Protein AF-A0A0F9U970-F1 (afdb_monomer)

Structure (mmCIF, N/CA/C/O backbone):
data_AF-A0A0F9U970-F1
#
_entry.id   AF-A0A0F9U970-F1
#
loop_
_atom_site.group_PDB
_atom_site.id
_atom_site.type_symbol
_atom_site.label_atom_id
_atom_site.label_alt_id
_atom_site.label_comp_id
_atom_site.label_asym_id
_atom_site.label_entity_id
_atom_site.label_seq_id
_atom_site.pdbx_PDB_ins_code
_atom_site.Cartn_x
_atom_site.Cartn_y
_atom_site.Cartn_z
_atom_site.occupancy
_atom_site.B_iso_or_equiv
_atom_site.auth_seq_id
_atom_site.auth_comp_id
_atom_site.auth_asym_id
_atom_site.auth_atom_id
_atom_site.pdbx_PDB_model_num
ATOM 1 N N . MET A 1 1 ? 3.834 -22.107 9.899 1.00 37.78 1 MET A N 1
ATOM 2 C CA . MET A 1 1 ? 3.841 -22.147 8.421 1.00 37.78 1 MET A CA 1
ATOM 3 C C . MET A 1 1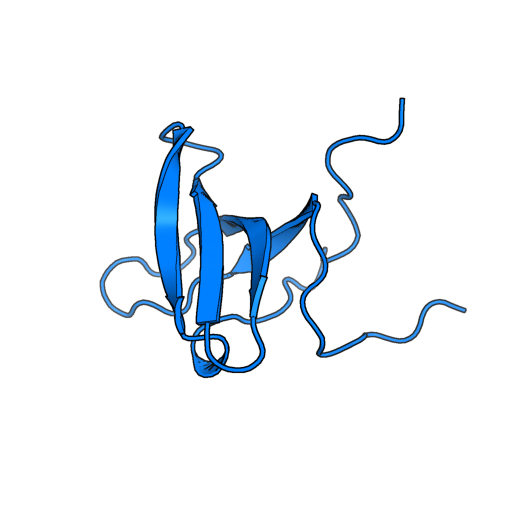 ? 2.867 -21.072 7.959 1.00 37.78 1 MET A C 1
ATOM 5 O O . MET A 1 1 ? 1.674 -21.246 8.161 1.00 37.78 1 MET A O 1
ATOM 9 N N . VAL A 1 2 ? 3.351 -19.910 7.514 1.00 39.38 2 VAL A N 1
ATOM 10 C CA . VAL A 1 2 ? 2.474 -18.796 7.108 1.00 39.38 2 VAL A CA 1
ATOM 11 C C . VAL A 1 2 ? 2.210 -18.950 5.617 1.00 39.38 2 VAL A C 1
ATOM 13 O O . VAL A 1 2 ? 3.134 -18.900 4.809 1.00 39.38 2 VAL A O 1
ATOM 16 N N . THR A 1 3 ? 0.962 -19.236 5.266 1.00 39.78 3 THR A N 1
ATOM 17 C CA . THR A 1 3 ? 0.507 -19.322 3.880 1.00 39.78 3 THR A CA 1
ATOM 18 C C . THR A 1 3 ? 0.656 -17.956 3.226 1.00 39.78 3 THR A C 1
ATOM 20 O O . THR A 1 3 ? 0.164 -16.978 3.778 1.00 39.78 3 THR A O 1
ATOM 23 N N . ASN A 1 4 ? 1.309 -17.904 2.062 1.00 47.16 4 ASN A N 1
ATOM 24 C CA . ASN A 1 4 ? 1.288 -16.764 1.144 1.00 47.16 4 ASN A CA 1
ATOM 25 C C . ASN A 1 4 ? -0.179 -16.414 0.855 1.00 47.16 4 ASN A C 1
ATOM 27 O O . ASN A 1 4 ? -0.824 -17.038 0.012 1.00 47.16 4 ASN A O 1
ATOM 31 N N . THR A 1 5 ? -0.761 -15.500 1.622 1.00 54.03 5 THR A N 1
ATOM 32 C CA . THR A 1 5 ? -2.128 -15.063 1.397 1.00 54.03 5 THR A CA 1
ATOM 33 C C . THR A 1 5 ? -2.086 -14.013 0.300 1.00 54.03 5 THR A C 1
ATOM 35 O O . THR A 1 5 ? -1.655 -12.887 0.515 1.00 54.03 5 THR A O 1
ATOM 38 N N . ASP A 1 6 ? -2.640 -14.337 -0.872 1.00 65.62 6 ASP A N 1
ATOM 39 C CA . ASP A 1 6 ? -2.983 -13.373 -1.939 1.00 65.62 6 ASP A CA 1
ATOM 40 C C . ASP A 1 6 ? -4.041 -12.330 -1.489 1.00 65.62 6 ASP A C 1
ATOM 42 O O . ASP A 1 6 ? -4.711 -11.663 -2.289 1.00 65.62 6 ASP A O 1
ATOM 46 N N . ARG A 1 7 ? -4.260 -12.205 -0.178 1.00 79.44 7 ARG A N 1
ATOM 47 C CA . ARG A 1 7 ? -5.210 -11.305 0.450 1.00 79.44 7 ARG A CA 1
ATOM 48 C C . ARG A 1 7 ? -4.422 -10.198 1.149 1.00 79.44 7 ARG A C 1
ATOM 50 O O . ARG A 1 7 ? -3.713 -10.501 2.099 1.00 79.44 7 ARG A O 1
ATOM 57 N N . PRO A 1 8 ? -4.541 -8.944 0.685 1.00 83.06 8 PRO A N 1
ATOM 58 C CA . PRO A 1 8 ? -3.943 -7.814 1.373 1.00 83.06 8 PRO A CA 1
ATOM 59 C C . PRO A 1 8 ? -4.495 -7.667 2.788 1.00 83.06 8 PRO A C 1
ATOM 61 O O . PRO A 1 8 ? -5.706 -7.766 2.988 1.00 83.06 8 PRO A O 1
ATOM 64 N N . GLU A 1 9 ? -3.610 -7.367 3.732 1.00 87.62 9 GLU A N 1
ATOM 65 C CA . GLU A 1 9 ? -3.933 -7.037 5.119 1.00 87.62 9 GLU A CA 1
ATOM 66 C C . GLU A 1 9 ? -3.344 -5.672 5.492 1.00 87.62 9 GLU A C 1
ATOM 68 O O . GLU A 1 9 ? -2.330 -5.236 4.940 1.00 87.62 9 GLU A O 1
ATOM 73 N N . VAL A 1 10 ? -3.991 -4.983 6.434 1.00 89.44 10 VAL A N 1
ATOM 74 C CA . VAL A 1 10 ? -3.528 -3.684 6.943 1.00 89.44 10 VAL A CA 1
ATOM 75 C C . VAL A 1 10 ? -2.143 -3.834 7.582 1.00 89.44 10 VAL A C 1
ATOM 77 O O . VAL A 1 10 ? -1.892 -4.783 8.319 1.00 89.44 10 VAL A O 1
ATOM 80 N N . GLY A 1 11 ? -1.242 -2.896 7.289 1.00 86.38 11 GLY A N 1
ATOM 81 C CA . GLY A 1 11 ? 0.147 -2.882 7.755 1.00 86.38 11 GLY A CA 1
ATOM 82 C C . GLY A 1 11 ? 1.138 -3.622 6.851 1.00 86.38 11 GLY A C 1
ATOM 83 O O . GLY A 1 11 ? 2.344 -3.518 7.065 1.00 86.38 11 GLY A O 1
ATOM 84 N N . GLN A 1 12 ? 0.671 -4.338 5.822 1.00 86.25 12 GLN A N 1
ATOM 85 C CA . GLN A 1 12 ? 1.555 -5.046 4.890 1.00 86.25 12 GLN A CA 1
ATOM 86 C C . GLN A 1 12 ? 2.117 -4.129 3.800 1.00 86.25 12 GLN A C 1
ATOM 88 O O . GLN A 1 12 ? 1.427 -3.233 3.308 1.00 86.25 12 GLN A O 1
ATOM 93 N N . ILE A 1 13 ? 3.339 -4.427 3.344 1.00 87.06 13 ILE A N 1
ATOM 94 C CA . ILE A 1 13 ? 3.955 -3.789 2.174 1.00 87.06 13 ILE A CA 1
ATOM 95 C C . ILE A 1 13 ? 3.645 -4.576 0.896 1.00 87.06 13 ILE A C 1
ATOM 97 O O . ILE A 1 13 ? 3.991 -5.751 0.756 1.00 87.06 13 ILE A O 1
ATOM 101 N N . TRP A 1 14 ? 3.066 -3.888 -0.083 1.00 87.31 14 TRP A N 1
ATOM 102 C CA . TRP A 1 14 ? 2.715 -4.436 -1.390 1.00 87.31 14 TRP A CA 1
ATOM 103 C C . TRP A 1 14 ? 3.354 -3.637 -2.526 1.00 87.31 14 TRP A C 1
ATOM 105 O O . TRP A 1 14 ? 3.673 -2.455 -2.387 1.00 87.31 14 TRP A O 1
ATOM 115 N N . ALA A 1 15 ? 3.551 -4.299 -3.666 1.00 87.19 15 ALA A N 1
ATOM 116 C CA . ALA A 1 15 ? 3.967 -3.643 -4.896 1.00 87.19 15 ALA A CA 1
ATOM 117 C C . ALA A 1 15 ? 2.743 -3.094 -5.632 1.00 87.19 15 ALA A C 1
ATOM 119 O O . ALA A 1 15 ? 1.763 -3.810 -5.860 1.00 87.19 15 ALA A O 1
ATOM 120 N N . ASP A 1 16 ? 2.834 -1.833 -6.035 1.00 87.12 16 ASP A N 1
ATOM 121 C CA . ASP A 1 16 ? 1.886 -1.184 -6.924 1.00 87.12 16 ASP A CA 1
ATOM 122 C C . ASP A 1 16 ? 2.296 -1.425 -8.388 1.00 87.12 16 ASP A C 1
ATOM 124 O O . ASP A 1 16 ? 3.350 -0.967 -8.828 1.00 87.12 16 ASP A O 1
ATOM 128 N N . LEU A 1 17 ? 1.468 -2.139 -9.160 1.00 84.00 17 LEU A N 1
ATOM 129 C CA . LEU A 1 17 ? 1.718 -2.432 -10.578 1.00 84.00 17 LEU A CA 1
ATOM 130 C C . LEU A 1 17 ? 1.290 -1.302 -11.533 1.00 84.00 17 LEU A C 1
ATOM 132 O O . LEU A 1 17 ? 0.874 -1.566 -12.667 1.00 84.00 17 LEU A O 1
ATOM 136 N N . ASP A 1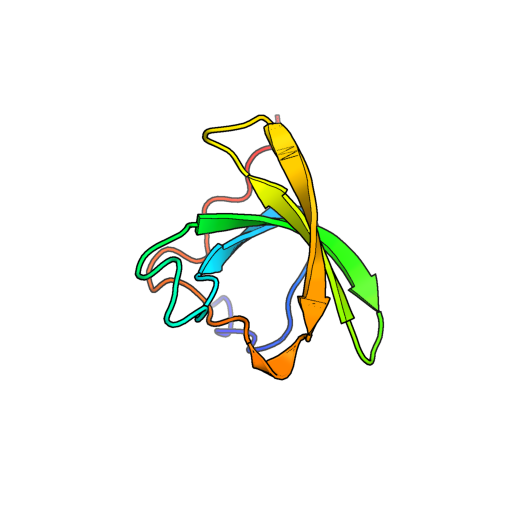 18 ? 1.363 -0.037 -11.117 1.00 84.19 18 ASP A N 1
ATOM 137 C CA . ASP A 1 18 ? 1.218 1.054 -12.082 1.00 84.19 18 ASP A CA 1
ATOM 138 C C . ASP A 1 18 ? 2.333 0.980 -13.122 1.00 84.19 18 ASP A C 1
ATOM 140 O O . ASP A 1 18 ? 3.516 1.053 -12.787 1.00 84.19 18 ASP A O 1
ATOM 144 N N . LYS A 1 19 ? 1.971 0.955 -14.403 1.00 80.12 19 LYS A N 1
ATOM 145 C CA . LYS A 1 19 ? 2.955 1.076 -15.485 1.00 80.12 19 LYS A CA 1
ATOM 146 C C . LYS A 1 19 ? 3.701 2.413 -15.433 1.00 80.12 19 LYS A C 1
ATOM 148 O O . LYS A 1 19 ? 4.817 2.502 -15.926 1.00 80.12 19 LYS A O 1
ATOM 153 N N . ARG A 1 20 ? 3.097 3.450 -14.841 1.00 82.06 20 ARG A N 1
ATOM 154 C CA . ARG A 1 20 ? 3.717 4.772 -14.660 1.00 82.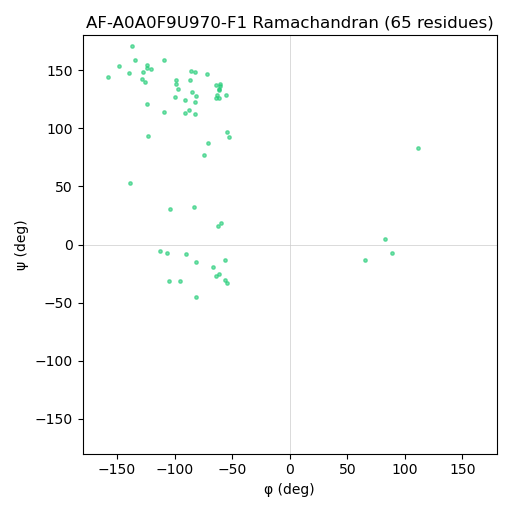06 20 ARG A CA 1
ATOM 155 C C . A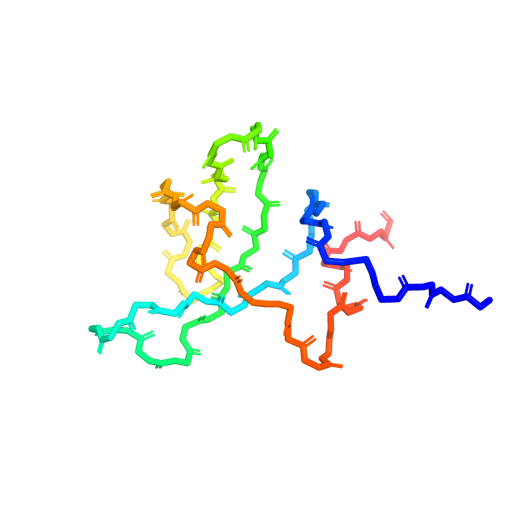RG A 1 20 ? 4.644 4.842 -13.447 1.00 82.06 20 ARG A C 1
ATOM 157 O O . ARG A 1 20 ? 5.393 5.803 -13.324 1.00 82.06 20 ARG A O 1
ATOM 164 N N . MET A 1 21 ? 4.566 3.872 -12.536 1.00 74.44 21 MET A N 1
ATOM 165 C CA . MET A 1 21 ? 5.301 3.861 -11.267 1.00 74.44 21 MET A CA 1
ATOM 166 C C . MET A 1 21 ? 5.844 2.460 -10.973 1.00 74.44 21 MET A C 1
ATOM 168 O O . MET A 1 21 ? 5.605 1.892 -9.907 1.00 74.44 21 MET A O 1
ATOM 172 N N . VAL A 1 22 ? 6.565 1.899 -11.946 1.00 73.62 22 VAL A N 1
ATOM 173 C CA . VAL A 1 22 ? 7.152 0.558 -11.851 1.00 73.62 22 VAL A CA 1
ATO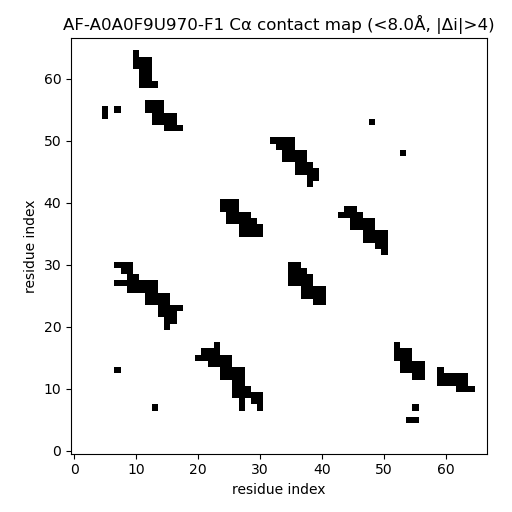M 174 C C . VAL A 1 22 ? 8.027 0.453 -10.599 1.00 73.62 22 VAL A C 1
ATOM 176 O O . VAL A 1 22 ? 8.899 1.286 -10.367 1.00 73.62 22 VAL A O 1
ATOM 179 N N . GLY A 1 23 ? 7.787 -0.581 -9.789 1.00 75.50 23 GLY A N 1
ATOM 180 C CA . GLY A 1 23 ? 8.574 -0.860 -8.584 1.00 75.50 23 GLY A CA 1
ATOM 181 C C . GLY A 1 23 ? 8.166 -0.061 -7.343 1.00 75.50 23 GLY A C 1
ATOM 182 O O . GLY A 1 23 ? 8.813 -0.190 -6.303 1.00 75.50 23 GLY A O 1
ATOM 183 N N . ARG A 1 24 ? 7.089 0.735 -7.405 1.00 83.94 24 ARG A N 1
ATOM 184 C CA . ARG A 1 24 ? 6.576 1.453 -6.233 1.00 83.94 24 ARG A CA 1
ATOM 185 C C . ARG A 1 24 ? 6.081 0.467 -5.169 1.00 83.94 24 ARG A C 1
ATOM 187 O O . ARG A 1 24 ? 5.221 -0.371 -5.433 1.00 83.94 24 ARG A O 1
ATOM 194 N N . LYS A 1 25 ? 6.594 0.613 -3.945 1.00 87.69 25 LYS A N 1
ATOM 195 C CA . LYS A 1 25 ? 6.117 -0.094 -2.749 1.00 87.69 25 LYS A CA 1
ATOM 196 C C . LYS A 1 25 ? 5.185 0.801 -1.940 1.00 87.69 25 LYS A C 1
ATOM 198 O O . LYS A 1 25 ? 5.421 2.006 -1.826 1.00 87.69 25 LYS A O 1
ATOM 203 N N . VAL A 1 26 ? 4.131 0.215 -1.390 1.00 89.31 26 VAL A N 1
ATOM 204 C CA . VAL A 1 26 ? 3.102 0.915 -0.615 1.00 89.31 26 VAL A CA 1
ATOM 205 C C . VAL A 1 26 ? 2.697 0.085 0.598 1.00 89.31 26 VAL A C 1
ATOM 207 O O . VAL A 1 26 ? 2.718 -1.141 0.530 1.00 89.31 26 VAL A O 1
ATOM 210 N N . VAL A 1 27 ? 2.330 0.743 1.693 1.00 91.12 27 VAL A N 1
ATOM 211 C CA . VAL A 1 27 ? 1.801 0.098 2.903 1.00 91.12 27 VAL A CA 1
ATOM 212 C C . VAL A 1 27 ? 0.286 0.186 2.892 1.00 91.12 27 VAL A C 1
ATOM 214 O O . VAL A 1 27 ? -0.267 1.225 2.537 1.00 91.12 27 VAL A O 1
ATOM 217 N N . ILE A 1 28 ? -0.388 -0.892 3.273 1.00 90.94 28 ILE A N 1
ATOM 218 C CA . ILE A 1 28 ? -1.849 -0.955 3.303 1.00 90.94 28 ILE A CA 1
ATOM 219 C C . ILE A 1 28 ? -2.390 -0.323 4.584 1.00 90.94 28 ILE A C 1
ATOM 221 O O . ILE A 1 28 ? -2.094 -0.780 5.680 1.00 90.94 28 ILE A O 1
ATOM 225 N N . ASP A 1 29 ? -3.253 0.679 4.436 1.00 92.56 29 ASP A N 1
ATOM 226 C CA . ASP A 1 29 ? -3.956 1.329 5.549 1.00 92.56 29 ASP A CA 1
ATOM 227 C C . ASP A 1 29 ? -5.344 0.744 5.784 1.00 92.56 29 ASP A C 1
ATOM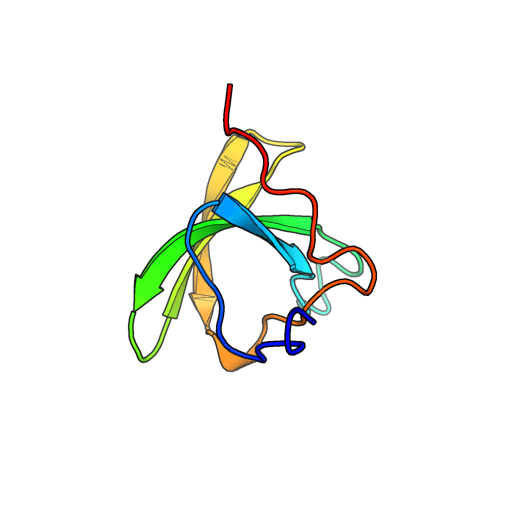 229 O O . ASP A 1 29 ? -5.879 0.798 6.888 1.00 92.56 29 ASP A O 1
ATOM 233 N N . TYR A 1 30 ? -5.981 0.285 4.709 1.00 92.38 30 TYR A N 1
ATOM 234 C CA . TYR A 1 30 ? -7.365 -0.165 4.720 1.00 92.38 30 TYR A CA 1
ATOM 235 C C . TYR A 1 30 ? -7.629 -1.101 3.545 1.00 92.38 30 TYR A C 1
ATOM 237 O O . TYR A 1 30 ? -7.110 -0.89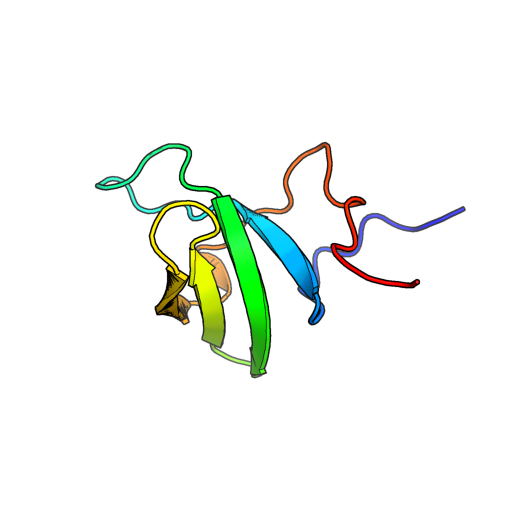2 2.443 1.00 92.38 30 TYR A O 1
ATOM 245 N N . VAL A 1 31 ? -8.475 -2.103 3.779 1.00 92.12 31 VAL A N 1
ATOM 246 C CA . VAL A 1 31 ? -8.841 -3.120 2.794 1.00 92.12 31 VAL A CA 1
ATOM 247 C C . VAL A 1 31 ? -10.356 -3.145 2.635 1.00 92.12 31 VAL A C 1
ATOM 249 O O . VAL A 1 31 ? -11.081 -3.409 3.589 1.00 92.12 31 VAL A O 1
ATOM 252 N N . ASP A 1 32 ? -10.806 -2.905 1.408 1.00 91.69 32 ASP A N 1
ATOM 253 C CA . ASP A 1 32 ? -12.175 -3.095 0.937 1.00 91.69 32 ASP A CA 1
ATOM 254 C C . ASP A 1 32 ? -12.213 -4.299 -0.034 1.00 91.69 32 ASP A C 1
ATOM 256 O O . ASP A 1 32 ? -11.175 -4.680 -0.601 1.00 91.69 32 ASP A O 1
ATOM 260 N N . PRO A 1 33 ? -13.373 -4.940 -0.273 1.00 86.69 33 PRO A N 1
ATOM 261 C CA . PRO A 1 33 ? -13.477 -5.990 -1.283 1.00 86.69 33 PRO A CA 1
ATOM 262 C C . PRO A 1 33 ? -13.002 -5.573 -2.686 1.00 86.69 33 PRO A C 1
ATOM 264 O O . PRO A 1 33 ? -12.440 -6.403 -3.409 1.00 86.69 33 PRO A O 1
ATOM 267 N N . HIS A 1 34 ? -13.178 -4.306 -3.068 1.00 85.81 34 HIS A N 1
ATOM 268 C CA . HIS A 1 34 ? -12.894 -3.802 -4.414 1.00 85.81 34 HIS A CA 1
ATOM 269 C C . HIS A 1 34 ? -11.605 -2.976 -4.508 1.00 85.81 34 HIS A C 1
ATOM 271 O O . HIS A 1 34 ? -10.923 -2.997 -5.544 1.00 85.81 34 HIS A O 1
ATOM 277 N N . TYR A 1 35 ? -11.240 -2.269 -3.441 1.00 90.81 35 TYR A N 1
ATOM 278 C CA . TYR A 1 35 ? -10.077 -1.384 -3.412 1.00 90.81 35 TYR A CA 1
ATOM 279 C C . TYR A 1 35 ? -9.274 -1.510 -2.118 1.00 90.81 35 TYR A C 1
ATOM 281 O O . TYR A 1 35 ? -9.666 -2.151 -1.152 1.00 90.81 35 TYR A O 1
ATOM 289 N N . VAL A 1 36 ? -8.108 -0.881 -2.105 1.00 92.69 36 VAL A N 1
ATOM 290 C CA . VAL A 1 36 ? -7.305 -0.686 -0.902 1.00 92.69 36 VAL A CA 1
ATOM 291 C C . VAL A 1 36 ? -6.965 0.788 -0.767 1.00 92.69 36 VAL A C 1
ATOM 293 O O . VAL A 1 36 ? -6.792 1.487 -1.771 1.00 92.69 36 VAL A O 1
ATOM 296 N N . ARG A 1 37 ? -6.838 1.263 0.469 1.00 94.25 37 ARG A N 1
ATOM 297 C CA . ARG A 1 37 ? -6.139 2.519 0.738 1.00 94.25 37 ARG A CA 1
ATOM 298 C C . ARG A 1 37 ? -4.724 2.180 1.152 1.00 94.25 37 ARG A C 1
ATOM 300 O O . ARG A 1 37 ? -4.517 1.292 1.977 1.00 94.25 37 ARG A O 1
ATOM 307 N N . VAL A 1 38 ? -3.771 2.894 0.583 1.00 93.00 38 VAL A N 1
ATOM 308 C CA . VAL A 1 38 ? -2.358 2.695 0.860 1.00 93.00 38 VAL A CA 1
ATOM 309 C C . VAL A 1 38 ? -1.674 4.027 1.092 1.00 93.00 38 VAL A C 1
ATOM 311 O O . VAL A 1 38 ? -2.133 5.047 0.573 1.00 93.00 38 VAL A O 1
ATOM 314 N N . HIS A 1 39 ? -0.532 4.014 1.765 1.00 92.75 39 HIS A N 1
ATOM 315 C CA . HIS A 1 39 ? 0.389 5.141 1.771 1.00 92.75 39 HIS A CA 1
ATOM 316 C C . HIS A 1 39 ? 1.759 4.749 1.224 1.00 92.75 39 HIS A C 1
ATOM 318 O O . HIS A 1 39 ? 2.198 3.599 1.272 1.00 92.75 39 HIS A O 1
ATOM 324 N N . SER A 1 40 ? 2.431 5.729 0.631 1.00 86.50 40 SER A N 1
ATOM 325 C CA . SER A 1 40 ? 3.809 5.586 0.169 1.00 86.50 40 SER A CA 1
ATOM 326 C C . SER A 1 40 ? 4.769 5.773 1.336 1.00 86.50 40 SER A C 1
ATOM 328 O O . SER A 1 40 ? 4.736 6.823 1.973 1.00 86.50 40 SER A O 1
ATOM 330 N N . LEU A 1 41 ? 5.681 4.823 1.546 1.00 79.94 41 LEU A N 1
ATOM 331 C CA . LEU A 1 41 ? 6.772 4.982 2.516 1.00 79.94 41 LEU A CA 1
ATOM 332 C C . LEU A 1 41 ? 7.737 6.115 2.135 1.00 79.94 41 LEU A C 1
ATOM 334 O O . LEU A 1 41 ? 8.355 6.715 3.001 1.00 79.94 41 LEU A O 1
ATOM 338 N N . ILE A 1 42 ? 7.854 6.421 0.839 1.00 83.12 42 ILE A N 1
ATOM 339 C CA . ILE A 1 42 ? 8.784 7.442 0.337 1.00 83.12 42 ILE A CA 1
ATOM 340 C C . ILE A 1 42 ? 8.184 8.840 0.485 1.00 83.12 42 ILE A C 1
ATOM 342 O O . ILE A 1 42 ? 8.859 9.776 0.894 1.00 83.12 42 ILE A O 1
ATOM 346 N N . SER A 1 43 ? 6.914 9.002 0.107 1.00 84.94 43 SER A N 1
ATOM 347 C CA . SER A 1 43 ? 6.288 10.326 0.013 1.00 84.94 43 SER A CA 1
ATOM 348 C C . SER A 1 43 ? 5.289 10.628 1.128 1.00 84.94 43 SER A C 1
ATOM 350 O O . SER A 1 43 ? 4.710 11.709 1.112 1.00 84.94 43 SER A O 1
ATOM 352 N N . GLY A 1 44 ? 4.954 9.665 1.992 1.00 85.69 44 GLY A N 1
ATOM 353 C CA . GLY A 1 44 ? 3.895 9.767 3.013 1.00 85.69 44 GLY A CA 1
ATOM 354 C C . GLY A 1 44 ? 2.466 9.908 2.464 1.00 85.69 44 GLY A C 1
ATOM 355 O O . GLY A 1 44 ? 1.492 9.750 3.186 1.00 85.69 44 GLY A O 1
ATOM 356 N N . ARG A 1 45 ? 2.311 10.204 1.169 1.00 88.56 45 ARG A N 1
ATOM 357 C CA . ARG A 1 45 ? 1.013 10.395 0.510 1.00 88.56 45 ARG A CA 1
ATOM 358 C C . ARG A 1 45 ? 0.173 9.123 0.509 1.00 88.56 45 ARG A C 1
ATOM 360 O O . ARG A 1 45 ? 0.667 8.056 0.129 1.00 88.56 45 ARG A O 1
ATOM 367 N N . HIS A 1 46 ? -1.110 9.298 0.802 1.00 92.69 46 HIS A N 1
ATOM 368 C CA . HIS A 1 46 ? -2.126 8.263 0.676 1.00 92.69 46 HIS A CA 1
ATOM 369 C C . HIS A 1 46 ? -2.695 8.210 -0.745 1.00 92.69 46 HIS A C 1
ATOM 371 O O . HIS A 1 46 ? -2.766 9.222 -1.445 1.00 92.69 46 HIS A O 1
ATOM 377 N N . ALA A 1 47 ? -3.109 7.023 -1.169 1.00 90.94 47 ALA A N 1
ATOM 378 C CA . ALA A 1 47 ? -3.796 6.789 -2.428 1.00 90.94 47 ALA A CA 1
ATOM 379 C C . ALA A 1 47 ? -4.784 5.625 -2.292 1.00 90.94 47 ALA A C 1
ATOM 381 O O . ALA A 1 47 ? -4.579 4.708 -1.497 1.00 90.94 47 ALA A O 1
ATOM 382 N N . THR A 1 48 ? -5.828 5.645 -3.116 1.00 93.00 48 THR A N 1
ATOM 383 C CA . THR A 1 48 ? -6.738 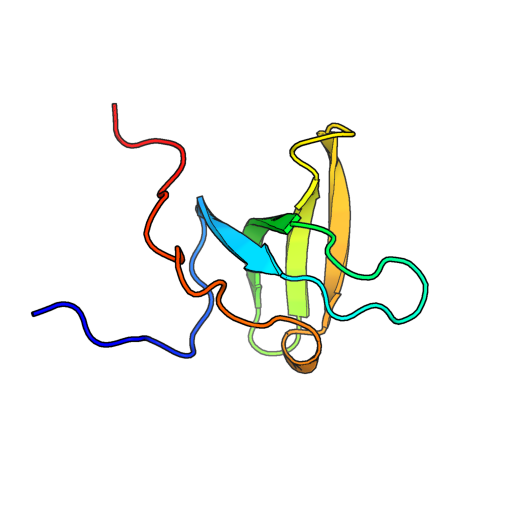4.510 -3.287 1.00 93.00 48 THR A CA 1
ATOM 384 C C . THR A 1 48 ? -6.362 3.766 -4.556 1.00 93.00 48 THR A C 1
ATOM 386 O O . THR A 1 48 ? -6.247 4.372 -5.622 1.00 93.00 48 THR A O 1
ATOM 389 N N . ILE A 1 49 ? -6.156 2.456 -4.451 1.00 89.88 49 ILE A N 1
ATOM 390 C CA . ILE A 1 49 ? -5.712 1.614 -5.564 1.00 89.88 49 ILE A CA 1
ATOM 391 C C . ILE A 1 49 ? -6.654 0.419 -5.686 1.00 89.88 49 ILE A C 1
ATOM 393 O O . ILE A 1 49 ? -7.111 -0.139 -4.689 1.00 89.88 49 ILE A O 1
ATOM 397 N N . SER A 1 50 ? -6.954 0.004 -6.918 1.00 89.12 50 SER A N 1
ATOM 398 C CA . SER A 1 50 ? -7.689 -1.241 -7.138 1.00 89.12 50 SER A CA 1
ATOM 399 C C . SER A 1 50 ? -6.893 -2.420 -6.593 1.00 89.12 50 SER A C 1
ATOM 401 O O . SER A 1 50 ? -5.712 -2.582 -6.906 1.00 89.12 50 SER A O 1
ATOM 403 N N . ARG A 1 51 ? -7.565 -3.310 -5.863 1.00 85.06 51 ARG A N 1
ATOM 404 C CA . ARG A 1 51 ? -6.937 -4.512 -5.311 1.00 85.06 51 ARG A CA 1
ATOM 405 C C . ARG A 1 51 ? -6.275 -5.388 -6.385 1.00 85.06 51 ARG A C 1
ATOM 407 O O . ARG A 1 51 ? -5.256 -6.014 -6.125 1.00 85.06 51 ARG A O 1
ATOM 414 N N . ARG A 1 52 ? -6.802 -5.383 -7.616 1.00 85.19 52 ARG A N 1
ATOM 415 C CA . ARG A 1 52 ? -6.248 -6.141 -8.758 1.00 85.19 52 ARG A CA 1
ATOM 416 C C . ARG A 1 52 ? -4.875 -5.646 -9.221 1.00 85.19 52 ARG A C 1
ATOM 418 O O . ARG A 1 52 ? -4.178 -6.370 -9.925 1.00 85.19 52 ARG A O 1
ATOM 425 N N . ARG A 1 53 ? -4.510 -4.413 -8.863 1.00 84.31 53 ARG A N 1
ATOM 426 C CA . ARG A 1 53 ? -3.242 -3.774 -9.231 1.00 84.31 53 ARG A CA 1
ATOM 427 C C . ARG A 1 53 ? -2.137 -4.025 -8.200 1.00 84.31 53 ARG A C 1
ATOM 429 O O . ARG A 1 53 ? -0.984 -3.705 -8.461 1.00 84.31 53 ARG A O 1
ATOM 436 N N . LEU A 1 54 ? -2.471 -4.619 -7.058 1.00 84.50 54 LEU A N 1
ATOM 437 C CA . LEU A 1 54 ? -1.496 -4.973 -6.041 1.00 84.50 54 LEU A CA 1
ATOM 438 C C . LEU A 1 54 ? -0.885 -6.357 -6.299 1.00 84.50 54 LEU A C 1
ATOM 440 O O . LEU A 1 54 ? -1.583 -7.304 -6.676 1.00 84.50 54 LEU A O 1
ATOM 444 N N . ARG A 1 55 ? 0.417 -6.491 -6.031 1.00 82.88 55 ARG A N 1
ATOM 445 C CA . ARG A 1 55 ? 1.090 -7.793 -5.912 1.00 82.88 55 ARG A CA 1
ATOM 446 C C . ARG A 1 55 ? 1.826 -7.919 -4.586 1.00 82.88 55 ARG A C 1
ATOM 448 O O . ARG A 1 55 ? 2.448 -6.939 -4.163 1.00 82.88 55 ARG A O 1
ATOM 455 N N . PRO A 1 56 ? 1.779 -9.100 -3.947 1.00 73.31 56 PRO A N 1
ATOM 456 C CA . PRO A 1 56 ? 2.609 -9.339 -2.784 1.00 73.31 56 PRO A CA 1
ATOM 457 C C . PRO A 1 56 ? 4.065 -9.218 -3.227 1.00 73.31 56 PRO A C 1
ATOM 459 O O . PRO A 1 56 ? 4.464 -9.736 -4.274 1.00 73.31 56 PRO A O 1
ATOM 462 N N . THR A 1 57 ? 4.862 -8.481 -2.463 1.00 69.06 57 THR A N 1
ATOM 463 C CA . THR A 1 57 ? 6.309 -8.520 -2.673 1.00 69.06 57 THR A CA 1
ATOM 464 C C . THR A 1 57 ? 6.812 -9.874 -2.165 1.00 69.06 57 THR A C 1
ATOM 466 O O . THR A 1 57 ? 6.263 -10.402 -1.203 1.00 69.06 57 THR A O 1
ATOM 469 N N . HIS A 1 58 ? 7.850 -10.467 -2.768 1.00 61.06 58 HIS A N 1
ATOM 470 C CA . HIS A 1 58 ? 8.463 -11.698 -2.225 1.00 61.06 58 HIS A CA 1
ATOM 471 C C . HIS A 1 58 ? 8.949 -11.539 -0.768 1.00 61.06 58 HIS A C 1
ATOM 473 O O . HIS A 1 58 ? 9.167 -12.532 -0.082 1.00 61.06 58 HIS A O 1
ATOM 479 N N . ASN A 1 59 ? 9.021 -10.297 -0.278 1.00 55.66 59 ASN A N 1
ATOM 480 C CA . ASN A 1 59 ? 9.330 -9.928 1.097 1.00 55.66 59 ASN A CA 1
ATOM 481 C C . ASN A 1 59 ? 8.074 -9.493 1.878 1.00 55.66 59 ASN A C 1
ATOM 483 O O . ASN A 1 59 ? 8.186 -8.634 2.747 1.00 55.66 59 ASN A O 1
ATOM 487 N N . GLY A 1 60 ? 6.887 -10.035 1.567 1.00 48.19 60 GLY A N 1
ATOM 488 C CA . GLY A 1 60 ? 5.567 -9.654 2.112 1.00 48.19 60 GLY A CA 1
ATOM 489 C C . GLY A 1 60 ? 5.378 -9.785 3.634 1.00 48.19 60 GLY A C 1
ATOM 490 O O . GLY A 1 60 ? 4.248 -9.819 4.109 1.00 48.19 60 GLY A O 1
ATOM 491 N N . PHE A 1 61 ? 6.472 -9.859 4.391 1.00 48.25 61 PHE A N 1
ATOM 492 C CA . PHE A 1 61 ? 6.554 -10.121 5.821 1.00 48.25 61 PHE A CA 1
ATOM 493 C C . PHE A 1 61 ? 7.043 -8.933 6.650 1.00 48.25 61 PHE A C 1
ATOM 495 O O . PHE A 1 61 ? 7.021 -9.029 7.874 1.00 48.25 61 PHE A O 1
ATOM 502 N N . GLU A 1 62 ? 7.464 -7.818 6.046 1.00 46.69 62 GLU A N 1
ATOM 503 C CA . GLU A 1 62 ? 7.698 -6.597 6.826 1.00 46.69 62 GLU A CA 1
ATOM 504 C C . GLU A 1 62 ? 6.343 -5.979 7.200 1.00 46.69 62 GLU A C 1
ATOM 506 O O . GLU A 1 62 ? 5.868 -5.021 6.594 1.00 46.69 62 GLU A O 1
ATOM 511 N N . LEU A 1 63 ? 5.693 -6.584 8.199 1.00 48.22 63 LEU A N 1
ATOM 512 C CA . LEU A 1 63 ? 4.762 -5.905 9.091 1.00 48.22 63 LEU A CA 1
ATOM 513 C C . LEU A 1 63 ? 5.525 -4.717 9.676 1.00 48.22 63 LEU A C 1
ATOM 515 O O . LEU A 1 63 ? 6.300 -4.865 10.622 1.00 48.22 63 LEU A O 1
ATOM 519 N N . VAL A 1 64 ? 5.342 -3.539 9.088 1.00 49.25 64 VAL A N 1
ATOM 520 C CA . VAL A 1 64 ? 5.861 -2.298 9.658 1.00 49.25 64 VAL A CA 1
ATOM 521 C C . VAL A 1 64 ? 5.011 -2.003 10.895 1.00 49.25 64 VAL A C 1
ATOM 523 O O . VAL A 1 64 ? 3.981 -1.345 10.808 1.00 49.25 64 VAL A O 1
ATOM 526 N N . GLY A 1 65 ? 5.411 -2.557 12.042 1.00 41.03 65 GLY A N 1
ATOM 527 C CA . GLY A 1 65 ? 4.851 -2.225 13.352 1.00 41.03 65 GLY A CA 1
ATOM 528 C C . GLY A 1 65 ? 4.028 -3.328 14.023 1.00 41.03 65 GLY A C 1
ATOM 529 O O . GLY A 1 65 ? 2.802 -3.282 14.055 1.00 41.03 65 GLY A O 1
ATOM 530 N N . LYS A 1 66 ? 4.716 -4.257 14.689 1.00 33.66 66 LYS A N 1
ATOM 531 C CA . LYS A 1 66 ? 4.353 -4.615 16.067 1.00 33.66 66 LYS A CA 1
ATOM 532 C C . LYS A 1 66 ? 5.591 -4.405 16.933 1.00 33.66 66 LYS A C 1
ATOM 534 O O . LYS A 1 66 ? 6.448 -5.280 17.002 1.00 33.66 66 LYS A O 1
ATOM 539 N N . VAL A 1 67 ? 5.681 -3.214 17.517 1.00 39.28 67 VAL A N 1
ATOM 540 C CA . VAL A 1 67 ? 6.402 -2.968 18.771 1.00 39.28 67 VAL A CA 1
ATOM 541 C C . VAL A 1 67 ? 5.331 -2.772 19.828 1.00 39.28 67 VAL A C 1
ATOM 543 O O . VAL A 1 67 ? 4.357 -2.052 19.505 1.00 39.28 67 VAL A O 1
#

Radius of gyration: 11.26 Å; Cα contacts (8 Å, |Δi|>4): 121; chains: 1; bounding box: 23×32×34 Å

Sequence (67 aa):
MVTNTDRPEVGQIWADLDKRMVGRKVVIDYVDPHYVRVHSLISGRHATISRRRLRPTHNGFELVGKV

Organism: NCBI:txid412755

Solvent-accessible surface area (backbone atoms only — not comparable to full-atom values): 4125 Å² total; per-residue (Å²): 137,85,74,89,63,97,61,87,51,69,43,30,43,29,32,40,67,44,88,92,42,73,84,39,58,31,33,27,73,39,77,54,100,69,33,30,36,29,29,29,82,87,74,67,49,72,49,78,43,54,52,88,44,53,40,78,37,99,69,56,72,59,57,74,77,85,125

Secondary structure (DSSP, 8-state):
-----SS--TT-EEEE--TTSTTEEEEEEEE-SSEEEEEETTT--EEEEEGGGEEE-TTTT--S---

Mean predicted aligned error: 7.52 Å

pLDDT: mean 76.81, std 17.8, range [33.66, 94.25]

Nearest PDB structures (foldseek):
  6kco-assembly3_E  TM=8.914E-01  e=7.720E-03  Drosophila melanogaster
  8ram-assembly1_Z  TM=8.494E-01  e=1.408E-02  Saccharomyces cerevisiae
  8p4f-assembly1_Z  TM=8.501E-01  e=1.249E-0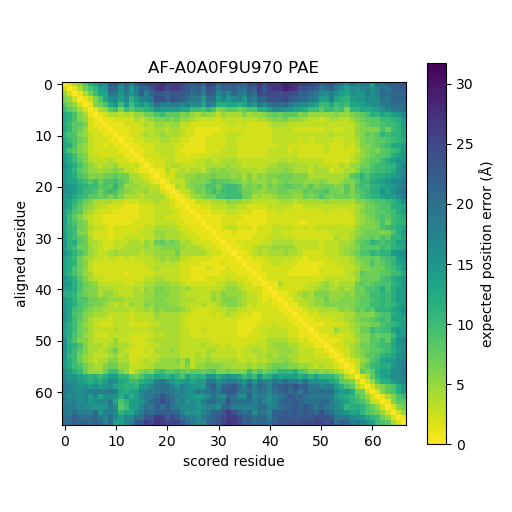2  Homo sapiens
  8qsz-assembly1_Y  TM=8.157E-01  e=9.245E-03  Schizosaccharomyces pombe
  8rap-assembly1_Z  TM=8.494E-01  e=1.902E-02  Saccharomyces cerevisiae

Foldseek 3Di:
DDDPDLADDAQWWWAFQDPVDHRFIWGFHADDPFWTWTAGPVPRDIDIGGSVRIDQDPPRPPSVDDD